Protein AF-A0A8C0JAX2-F1 (afdb_monomer_lite)

Structure (mmCIF, N/CA/C/O backbone):
data_AF-A0A8C0JAX2-F1
#
_entry.id   AF-A0A8C0JAX2-F1
#
loop_
_atom_site.group_PDB
_atom_site.id
_atom_site.type_symbol
_atom_site.label_atom_id
_atom_site.label_alt_id
_atom_site.label_comp_id
_atom_site.label_asym_id
_atom_site.label_entity_id
_atom_site.label_seq_id
_atom_site.pdbx_PDB_ins_code
_atom_site.Cartn_x
_atom_site.Cartn_y
_atom_site.Cartn_z
_atom_site.occupancy
_atom_site.B_iso_or_equiv
_atom_site.auth_seq_id
_atom_site.auth_comp_id
_atom_site.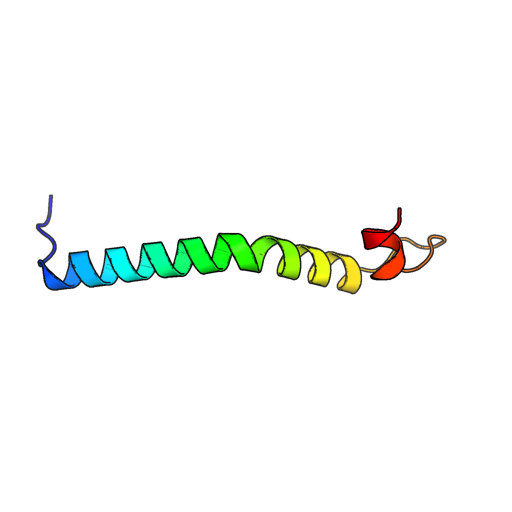auth_asym_id
_atom_site.auth_atom_id
_atom_site.pdbx_PDB_model_num
ATOM 1 N N . MET A 1 1 ? -21.385 -18.792 24.444 1.00 53.59 1 MET A N 1
ATOM 2 C CA . MET A 1 1 ? -20.381 -17.874 23.858 1.00 53.59 1 MET A CA 1
ATOM 3 C C . MET A 1 1 ? -19.509 -17.311 24.972 1.00 53.59 1 MET A C 1
ATOM 5 O O . MET A 1 1 ? -20.068 -16.678 25.866 1.00 53.59 1 MET A O 1
ATOM 9 N N . PRO A 1 2 ? -18.187 -17.541 24.968 1.00 66.38 2 PRO A N 1
ATOM 10 C CA . PRO A 1 2 ? -17.293 -16.891 25.923 1.00 66.38 2 PRO A CA 1
ATOM 11 C C . PRO A 1 2 ? -17.419 -15.363 25.801 1.00 66.38 2 PRO A C 1
ATOM 13 O O . PRO A 1 2 ? -17.355 -14.802 24.706 1.00 66.38 2 PRO A O 1
ATOM 16 N N . LYS A 1 3 ? -17.672 -14.679 26.924 1.00 79.44 3 LYS A N 1
ATOM 17 C CA . LYS A 1 3 ? -17.798 -13.217 26.963 1.00 79.44 3 LYS A CA 1
ATOM 18 C C . LYS A 1 3 ? -16.397 -12.605 26.927 1.00 79.44 3 LYS A C 1
ATOM 20 O O . LYS A 1 3 ? -15.707 -12.587 27.938 1.00 79.44 3 LYS A O 1
ATOM 25 N N . LEU A 1 4 ? -15.990 -12.087 25.767 1.00 82.19 4 LEU A N 1
ATOM 26 C CA . LEU A 1 4 ? -14.805 -11.229 25.653 1.00 82.19 4 LEU A CA 1
ATOM 27 C C . LEU A 1 4 ? -14.920 -10.039 26.618 1.00 82.19 4 LEU A C 1
ATOM 29 O O . LEU A 1 4 ? -15.974 -9.391 26.670 1.00 82.19 4 LEU A O 1
ATOM 33 N N . SER A 1 5 ? -13.834 -9.735 27.337 1.00 88.94 5 SER A N 1
ATOM 34 C CA . SER A 1 5 ? -1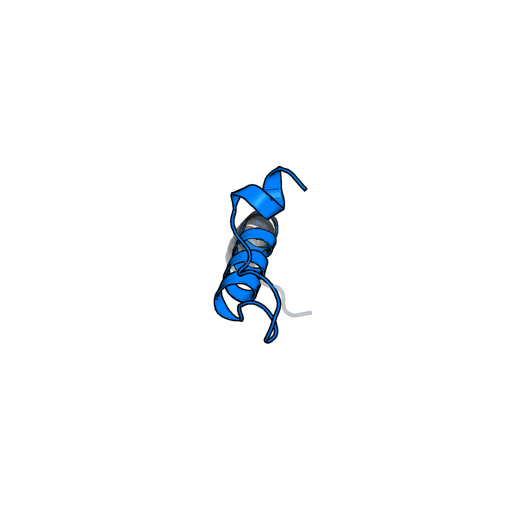3.749 -8.533 28.173 1.00 88.94 5 SER A CA 1
ATOM 35 C C . SER A 1 5 ? -13.928 -7.274 27.315 1.00 88.94 5 SER A C 1
ATOM 37 O O . SER A 1 5 ? -13.667 -7.282 26.108 1.00 88.94 5 SER A O 1
ATOM 39 N N . LYS A 1 6 ? -14.397 -6.175 27.921 1.00 90.00 6 LYS A N 1
ATOM 40 C CA . LYS A 1 6 ? -14.607 -4.905 27.200 1.00 90.00 6 LYS A CA 1
ATOM 41 C C . LYS A 1 6 ? -13.323 -4.431 26.509 1.00 90.00 6 LYS A C 1
ATOM 43 O O . LYS A 1 6 ? -13.362 -4.037 25.348 1.00 90.00 6 LYS A O 1
ATOM 48 N N . GLU A 1 7 ? -12.196 -4.562 27.199 1.00 92.25 7 GLU A N 1
ATOM 49 C CA . GLU A 1 7 ? -10.870 -4.217 26.689 1.00 92.25 7 GLU A CA 1
ATOM 50 C C . GLU A 1 7 ? -10.477 -5.071 25.476 1.00 92.25 7 GLU A C 1
ATOM 52 O O . GLU A 1 7 ? -10.054 -4.538 24.449 1.00 92.25 7 GLU A O 1
ATOM 57 N N . ALA A 1 8 ? -10.689 -6.389 25.544 1.00 93.44 8 ALA A N 1
ATOM 58 C CA . ALA A 1 8 ? -10.382 -7.281 24.432 1.00 93.44 8 ALA A CA 1
ATOM 59 C C . ALA A 1 8 ? -11.232 -6.955 23.192 1.00 93.44 8 ALA A C 1
ATOM 61 O O . ALA A 1 8 ? -10.710 -6.935 22.079 1.00 93.44 8 ALA A O 1
ATOM 62 N N . LYS A 1 9 ? -12.518 -6.616 23.371 1.00 92.62 9 LYS A N 1
ATOM 63 C CA . LYS A 1 9 ? -13.383 -6.170 22.263 1.00 92.62 9 LYS A CA 1
ATOM 64 C C . LYS A 1 9 ? -12.890 -4.870 21.628 1.00 92.62 9 LYS A C 1
ATOM 66 O O . LYS A 1 9 ? -12.890 -4.762 20.405 1.00 92.62 9 LYS A O 1
ATOM 71 N N . GLN A 1 10 ? -12.466 -3.903 22.438 1.00 95.56 10 GLN A N 1
ATOM 72 C CA . GLN A 1 10 ? -11.980 -2.614 21.946 1.00 95.56 10 GLN A CA 1
ATOM 73 C C . GLN A 1 10 ? -10.685 -2.769 21.138 1.00 95.56 10 GLN A C 1
ATOM 75 O O . GLN A 1 10 ? -10.586 -2.234 20.033 1.00 95.56 10 GLN A O 1
ATOM 80 N N . ARG A 1 11 ? -9.728 -3.562 21.637 1.00 95.88 11 ARG A N 1
ATOM 81 C CA . ARG A 1 11 ? -8.492 -3.881 20.902 1.00 95.88 11 ARG A CA 1
ATOM 82 C C . ARG A 1 11 ? -8.788 -4.580 19.580 1.00 95.88 11 ARG A C 1
ATOM 84 O O . ARG A 1 11 ? -8.219 -4.213 18.558 1.00 95.88 11 ARG A O 1
ATOM 91 N N . LEU A 1 12 ? -9.721 -5.531 19.583 1.00 96.19 12 LEU A N 1
ATOM 92 C CA . LEU A 1 12 ? -10.130 -6.245 18.375 1.00 96.19 12 LEU A CA 1
ATOM 93 C C . LEU A 1 12 ? -10.745 -5.294 17.337 1.00 96.19 12 LEU A C 1
ATOM 95 O O . L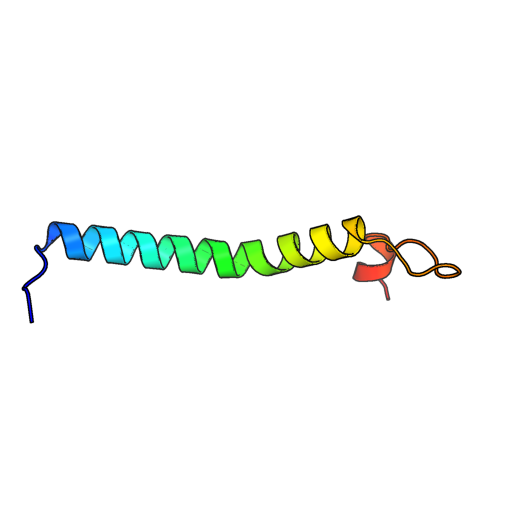EU A 1 12 ? -10.400 -5.348 16.162 1.00 96.19 12 LEU A O 1
ATOM 99 N N . GLN A 1 13 ? -11.616 -4.379 17.770 1.00 95.56 13 GLN A N 1
ATOM 100 C CA . GLN A 1 13 ? -12.193 -3.359 16.892 1.00 95.56 13 GLN A CA 1
ATOM 101 C C . GLN A 1 13 ? -11.125 -2.433 16.303 1.00 95.56 13 GLN A C 1
ATOM 103 O O . GLN A 1 13 ? -11.199 -2.094 15.122 1.00 95.56 13 GLN A O 1
ATOM 108 N N . GLN A 1 14 ? -10.132 -2.030 17.096 1.00 97.00 14 GLN A N 1
ATOM 109 C CA . GLN A 1 14 ? -9.018 -1.220 16.606 1.00 97.00 14 GLN A CA 1
ATOM 110 C C . GLN A 1 14 ? -8.175 -1.988 15.583 1.00 97.00 14 GLN A C 1
ATOM 112 O O . GLN A 1 14 ? -7.838 -1.433 14.538 1.00 97.00 14 GLN A O 1
ATOM 117 N N . LEU A 1 15 ? -7.916 -3.273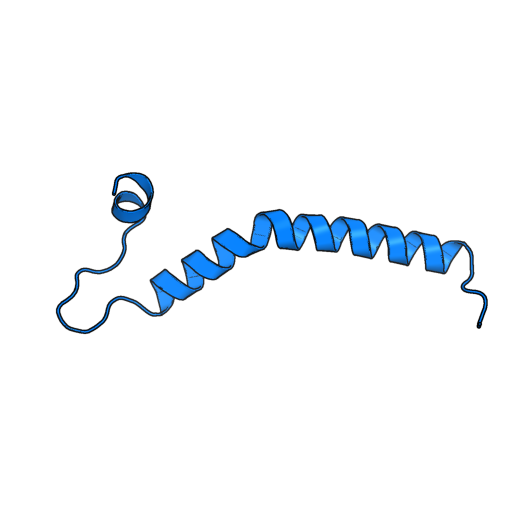 15.839 1.00 97.44 15 LEU A N 1
ATOM 118 C CA . LEU A 1 15 ? -7.211 -4.156 14.915 1.00 97.44 15 LEU A CA 1
ATOM 119 C C . LEU A 1 15 ? -7.965 -4.291 13.586 1.00 97.44 15 LEU A C 1
ATOM 121 O O . LEU A 1 15 ? -7.363 -4.153 12.527 1.00 97.44 15 LEU A O 1
ATOM 125 N N . PHE A 1 16 ? -9.287 -4.486 13.628 1.00 96.81 16 PHE A N 1
ATOM 126 C CA . PHE A 1 16 ? -10.108 -4.564 12.419 1.00 96.81 16 PHE A CA 1
ATOM 127 C C . PHE A 1 16 ? -10.113 -3.257 11.629 1.00 96.81 16 PHE A C 1
ATOM 129 O O . PHE A 1 16 ? -9.956 -3.294 10.413 1.00 96.81 16 PHE A O 1
ATOM 136 N N . LYS A 1 17 ? -10.237 -2.102 12.294 1.00 96.12 17 LYS A N 1
ATOM 137 C CA . LYS A 1 17 ? -10.166 -0.794 11.621 1.00 96.12 17 LYS A CA 1
ATOM 138 C C . LYS A 1 17 ? -8.799 -0.567 10.972 1.00 96.12 17 LYS A C 1
ATOM 140 O O . LYS A 1 17 ? -8.733 -0.144 9.820 1.00 96.12 17 LYS A O 1
ATOM 145 N N . GLY A 1 18 ? -7.719 -0.890 11.687 1.00 97.75 18 GLY A N 1
ATOM 146 C CA . GLY A 1 18 ? -6.355 -0.802 11.164 1.00 97.75 18 GLY A CA 1
ATOM 147 C C . GLY A 1 18 ? -6.122 -1.750 9.987 1.00 97.75 18 GLY A C 1
ATOM 148 O O . GLY A 1 18 ? -5.602 -1.336 8.956 1.00 97.75 18 GLY A O 1
ATOM 149 N N . GLY A 1 19 ? -6.584 -2.996 10.098 1.00 97.25 19 GLY A N 1
ATOM 150 C CA . GLY A 1 19 ? -6.502 -3.990 9.030 1.00 97.25 19 GLY A CA 1
ATOM 151 C C . GLY A 1 19 ? -7.299 -3.588 7.789 1.00 97.25 19 GLY A C 1
ATOM 152 O O . GLY A 1 19 ? -6.784 -3.670 6.680 1.00 97.25 19 GLY A O 1
ATOM 153 N N . GLN A 1 20 ? -8.522 -3.077 7.958 1.00 97.00 20 GLN A N 1
ATOM 154 C CA . GLN A 1 20 ? -9.327 -2.562 6.846 1.00 97.00 20 GLN A CA 1
ATOM 155 C C . GLN A 1 20 ? -8.628 -1.406 6.124 1.00 97.00 20 GLN A C 1
ATOM 157 O O . GLN A 1 20 ? -8.613 -1.377 4.894 1.00 97.00 20 GLN A O 1
ATOM 162 N N . PHE A 1 21 ? -8.021 -0.479 6.870 1.00 96.94 21 PHE A N 1
ATOM 163 C CA . PHE A 1 21 ? -7.232 0.606 6.291 1.00 96.94 21 PHE A CA 1
ATOM 164 C C . PHE A 1 21 ? -6.019 0.073 5.512 1.00 96.94 21 PHE A C 1
ATOM 166 O O . PHE A 1 21 ? -5.812 0.461 4.361 1.00 96.94 21 PHE A O 1
ATOM 173 N N . ALA A 1 22 ? -5.267 -0.855 6.107 1.00 97.69 22 ALA A N 1
ATOM 174 C CA . ALA A 1 22 ? -4.086 -1.452 5.491 1.00 97.69 22 ALA A CA 1
ATOM 175 C C . ALA A 1 22 ? -4.424 -2.215 4.205 1.00 97.69 22 ALA A C 1
ATOM 177 O O . ALA A 1 22 ? -3.722 -2.066 3.214 1.00 97.69 22 ALA A O 1
ATOM 178 N N . ILE A 1 23 ? -5.515 -2.983 4.178 1.00 97.38 23 ILE A N 1
ATOM 179 C CA . ILE A 1 23 ? -5.945 -3.696 2.968 1.00 97.38 23 ILE A CA 1
ATOM 180 C C . ILE A 1 23 ? -6.412 -2.701 1.903 1.00 97.38 23 ILE A C 1
ATOM 182 O O . ILE A 1 23 ? -5.976 -2.790 0.758 1.00 97.38 23 ILE A O 1
ATOM 186 N N . ARG A 1 24 ? -7.254 -1.722 2.267 1.00 96.62 24 ARG A N 1
ATOM 187 C CA . ARG A 1 24 ? -7.820 -0.756 1.311 1.00 96.62 24 ARG A CA 1
ATOM 188 C C . ARG A 1 24 ? -6.746 0.036 0.566 1.00 96.62 24 ARG A C 1
ATOM 190 O O . ARG A 1 24 ? -6.902 0.270 -0.628 1.00 96.62 24 ARG A O 1
ATOM 197 N N . TRP A 1 25 ? -5.683 0.439 1.255 1.00 96.31 25 TRP A N 1
ATOM 198 C CA . TRP A 1 25 ? -4.611 1.243 0.661 1.00 96.31 25 TRP A CA 1
ATOM 199 C C . TRP A 1 25 ? -3.376 0.436 0.266 1.00 96.31 25 TRP A C 1
ATOM 201 O O . TRP A 1 25 ? -2.632 0.863 -0.608 1.00 96.31 25 TRP A O 1
ATOM 211 N N . GLY A 1 26 ? -3.156 -0.726 0.878 1.00 97.12 26 GLY A N 1
ATOM 212 C CA . GLY A 1 26 ? -1.990 -1.572 0.635 1.00 97.12 26 GLY A CA 1
ATOM 213 C C . GLY A 1 26 ? -2.182 -2.602 -0.474 1.00 97.12 26 GLY A C 1
ATOM 214 O O . GLY A 1 26 ? -1.195 -3.020 -1.070 1.00 97.12 26 GLY A O 1
ATOM 215 N N . PHE A 1 27 ? -3.420 -2.986 -0.804 1.00 96.69 27 PHE A N 1
ATOM 216 C CA . PHE A 1 27 ? -3.665 -4.032 -1.801 1.00 96.69 27 PHE A CA 1
ATOM 217 C C . PHE A 1 27 ? -3.101 -3.675 -3.184 1.00 96.69 27 PHE A C 1
ATOM 219 O O . PHE A 1 27 ? -2.301 -4.430 -3.733 1.00 96.69 27 PHE 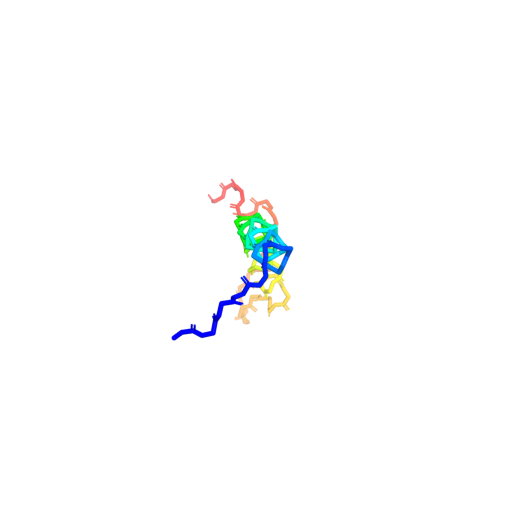A O 1
ATOM 226 N N . ILE A 1 28 ? -3.466 -2.507 -3.727 1.00 94.62 28 ILE A N 1
ATOM 227 C CA . ILE A 1 28 ? -3.036 -2.087 -5.070 1.00 94.62 28 ILE A CA 1
ATOM 228 C C . ILE A 1 28 ? -1.507 -1.921 -5.151 1.00 94.62 28 ILE A C 1
ATOM 230 O O . ILE A 1 28 ? -0.912 -2.528 -6.042 1.00 94.62 28 ILE A O 1
ATOM 234 N N . PRO A 1 29 ? -0.831 -1.197 -4.233 1.00 95.19 29 PRO A N 1
ATOM 235 C CA . PRO A 1 29 ? 0.629 -1.090 -4.258 1.00 95.19 29 PRO A CA 1
ATOM 236 C C . PRO A 1 29 ? 1.350 -2.440 -4.212 1.00 95.19 29 PRO A C 1
ATOM 238 O O . PRO A 1 29 ? 2.329 -2.633 -4.933 1.00 95.19 29 PRO A O 1
ATOM 241 N N . VAL A 1 30 ? 0.864 -3.390 -3.404 1.00 96.69 30 VAL A N 1
ATOM 242 C CA . VAL A 1 30 ? 1.470 -4.726 -3.301 1.00 96.69 30 VAL A CA 1
ATOM 243 C C . VAL A 1 30 ? 1.307 -5.506 -4.604 1.00 96.69 30 VAL A C 1
ATOM 245 O O . VAL A 1 30 ? 2.276 -6.091 -5.086 1.00 96.69 30 VAL A O 1
ATOM 248 N N . VAL A 1 31 ? 0.114 -5.494 -5.203 1.00 94.50 31 VAL A N 1
ATOM 249 C CA . VAL A 1 31 ? -0.133 -6.168 -6.488 1.00 94.50 31 VAL A CA 1
ATOM 250 C C . VAL A 1 31 ? 0.736 -5.572 -7.594 1.00 94.50 31 VAL A C 1
ATOM 252 O O . VAL A 1 31 ? 1.352 -6.323 -8.349 1.00 94.50 31 VAL A O 1
ATOM 255 N N . LEU A 1 32 ? 0.846 -4.243 -7.655 1.00 92.88 32 LEU A N 1
ATOM 256 C CA . LEU A 1 32 ? 1.713 -3.566 -8.618 1.00 92.88 32 LEU A CA 1
ATOM 257 C C . LEU A 1 32 ? 3.172 -3.980 -8.439 1.00 92.88 32 LEU A C 1
ATOM 259 O O . LEU A 1 32 ? 3.802 -4.405 -9.403 1.00 92.88 32 LEU A O 1
ATOM 263 N N . TYR A 1 33 ? 3.694 -3.928 -7.211 1.00 92.56 33 TYR A N 1
ATOM 264 C CA . TYR A 1 33 ? 5.062 -4.356 -6.919 1.00 92.56 33 TYR A CA 1
ATOM 265 C C . TYR A 1 33 ? 5.331 -5.792 -7.382 1.00 92.56 33 TYR A C 1
ATOM 267 O O . TYR A 1 33 ? 6.362 -6.058 -7.998 1.00 92.56 33 TYR A O 1
ATOM 275 N N . LEU A 1 34 ? 4.401 -6.716 -7.126 1.00 94.25 34 LEU A N 1
ATOM 276 C CA . LEU A 1 34 ? 4.533 -8.103 -7.570 1.00 94.25 34 LEU A CA 1
ATOM 277 C C . LEU A 1 34 ? 4.498 -8.230 -9.099 1.00 94.25 34 LEU A C 1
ATOM 279 O O . LEU A 1 34 ? 5.280 -9.004 -9.647 1.00 94.25 34 LEU A O 1
ATOM 283 N N . GLY A 1 35 ? 3.643 -7.463 -9.779 1.00 91.00 35 GLY A N 1
ATOM 284 C CA . GLY A 1 35 ? 3.588 -7.413 -11.242 1.00 91.00 35 GLY A CA 1
ATOM 285 C C . GLY A 1 35 ? 4.899 -6.921 -11.856 1.00 91.00 35 GLY A C 1
ATOM 286 O O . GLY A 1 35 ? 5.465 -7.595 -12.712 1.00 91.00 35 GLY A O 1
ATOM 287 N N . PHE A 1 36 ? 5.440 -5.808 -11.352 1.00 90.81 36 PHE A N 1
ATOM 288 C CA . PHE A 1 36 ? 6.743 -5.294 -11.787 1.00 90.81 36 PHE A CA 1
ATOM 289 C C . PHE A 1 36 ? 7.884 -6.266 -11.474 1.00 90.81 36 PHE A C 1
ATOM 291 O O . PHE A 1 36 ? 8.752 -6.479 -12.312 1.00 90.81 36 PHE A O 1
ATOM 298 N N . LYS A 1 37 ? 7.873 -6.894 -10.291 1.00 89.69 37 LYS A N 1
ATOM 299 C CA . LYS A 1 37 ? 8.908 -7.855 -9.885 1.00 89.69 37 LYS A CA 1
ATOM 300 C C . LYS A 1 37 ? 8.898 -9.128 -10.730 1.00 89.69 37 LYS A C 1
ATOM 302 O O . LYS A 1 37 ? 9.957 -9.705 -10.956 1.00 89.69 37 LYS A O 1
ATOM 307 N N . ARG A 1 38 ? 7.718 -9.592 -11.154 1.00 90.56 38 ARG A N 1
ATOM 308 C CA . ARG A 1 38 ? 7.594 -10.724 -12.081 1.00 90.56 38 ARG A CA 1
ATOM 309 C C . ARG A 1 38 ? 8.178 -10.382 -13.454 1.00 90.56 38 ARG A C 1
ATOM 311 O O . ARG A 1 38 ? 8.733 -11.269 -14.092 1.00 90.56 38 ARG A O 1
ATOM 318 N N . GLY A 1 39 ? 8.075 -9.120 -13.866 1.00 86.50 39 GLY A N 1
ATOM 319 C CA . GLY A 1 39 ? 8.507 -8.666 -15.181 1.00 86.50 39 GLY A CA 1
ATOM 320 C C . GLY A 1 39 ? 7.553 -9.109 -16.290 1.00 86.50 39 GLY A C 1
ATOM 321 O O . GLY A 1 39 ? 6.505 -9.711 -16.038 1.00 86.50 39 GLY A O 1
ATOM 322 N N . ALA A 1 40 ? 7.909 -8.764 -17.523 1.00 86.31 40 ALA A N 1
ATOM 323 C CA . ALA A 1 40 ? 7.150 -9.135 -18.708 1.00 86.31 40 ALA A CA 1
ATOM 324 C C . ALA A 1 40 ? 7.561 -10.522 -19.225 1.00 86.31 40 ALA A C 1
ATOM 326 O O . ALA A 1 40 ? 8.681 -10.980 -18.993 1.00 86.31 40 ALA A O 1
ATOM 327 N N . ASP A 1 41 ? 6.656 -11.182 -19.947 1.00 87.62 41 ASP A N 1
ATOM 328 C CA . ASP A 1 41 ? 6.989 -12.422 -20.644 1.00 87.62 41 ASP A CA 1
ATOM 329 C C . ASP A 1 41 ? 8.026 -12.155 -21.759 1.00 87.62 41 ASP A C 1
ATOM 331 O O . ASP A 1 41 ? 8.093 -11.041 -22.294 1.00 87.62 41 ASP A O 1
ATOM 335 N N . PRO A 1 42 ? 8.847 -13.150 -22.143 1.00 87.94 42 PRO A N 1
ATOM 336 C CA . PRO A 1 42 ? 9.881 -12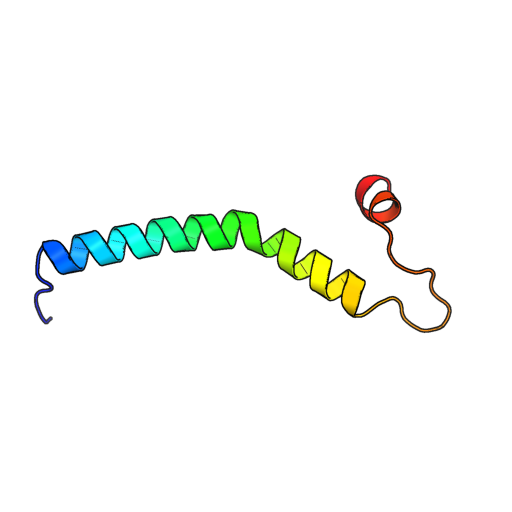.968 -23.158 1.00 87.94 42 PRO A CA 1
ATOM 337 C C . PRO A 1 42 ? 9.322 -12.399 -24.470 1.00 87.94 42 PRO A C 1
ATOM 339 O O . PRO A 1 42 ? 8.420 -12.975 -25.074 1.00 87.94 42 PRO A O 1
ATOM 342 N N . GLY A 1 43 ? 9.881 -11.274 -24.920 1.00 86.62 43 GLY A N 1
ATOM 343 C CA . GLY A 1 43 ? 9.438 -10.564 -26.127 1.00 86.62 43 GLY A CA 1
ATOM 344 C C . GLY A 1 43 ? 8.448 -9.421 -25.878 1.00 86.62 43 GLY A C 1
ATOM 345 O O . GLY A 1 43 ? 8.116 -8.709 -26.823 1.00 86.62 43 GLY A O 1
ATOM 346 N N . MET A 1 44 ? 8.014 -9.203 -24.633 1.00 87.94 44 MET A N 1
ATOM 347 C CA . MET A 1 44 ? 7.199 -8.050 -24.236 1.00 87.94 44 MET A CA 1
ATOM 348 C C . MET A 1 44 ? 8.062 -6.985 -23.534 1.00 87.94 44 MET A C 1
ATOM 350 O O . MET A 1 44 ? 9.007 -7.336 -22.823 1.00 87.94 44 MET A O 1
ATOM 354 N N . PRO A 1 45 ? 7.774 -5.683 -23.723 1.00 83.94 45 PRO A N 1
ATOM 355 C CA . PRO A 1 45 ? 8.493 -4.619 -23.029 1.00 83.94 45 PRO A CA 1
ATOM 356 C C . PRO A 1 45 ? 8.221 -4.673 -21.522 1.00 83.94 45 PRO A C 1
ATOM 358 O O . PRO A 1 45 ? 7.127 -5.042 -21.090 1.00 83.94 45 PRO A O 1
ATOM 361 N N . GLU A 1 46 ? 9.211 -4.283 -20.717 1.00 83.75 46 GLU A N 1
ATOM 362 C CA . GLU A 1 46 ? 9.040 -4.239 -19.267 1.00 83.75 46 GLU A CA 1
ATOM 363 C C . GLU A 1 46 ? 7.927 -3.257 -18.874 1.00 83.75 46 GLU A C 1
ATOM 365 O O . GLU A 1 46 ? 7.842 -2.153 -19.426 1.00 83.75 46 GLU A O 1
ATOM 370 N N . PRO A 1 47 ? 7.071 -3.625 -17.905 1.00 84.25 47 PRO A N 1
ATOM 371 C CA . PRO A 1 47 ? 6.061 -2.712 -17.406 1.00 84.25 47 PRO A CA 1
ATOM 372 C C . PRO A 1 47 ? 6.743 -1.486 -16.791 1.00 84.25 47 PRO A C 1
ATOM 374 O O . PRO A 1 47 ? 7.672 -1.606 -15.991 1.00 84.25 47 PRO A O 1
ATOM 377 N N . THR A 1 48 ? 6.243 -0.292 -17.112 1.00 86.38 48 THR A N 1
ATOM 378 C CA . THR A 1 48 ? 6.697 0.973 -16.511 1.00 86.38 48 THR A CA 1
ATOM 379 C C . THR A 1 48 ? 5.543 1.697 -15.826 1.00 86.38 48 THR A C 1
ATOM 381 O O . THR A 1 48 ? 4.379 1.548 -16.203 1.00 86.38 48 THR A O 1
ATOM 384 N N . ILE A 1 49 ? 5.847 2.534 -14.831 1.00 85.25 49 ILE A N 1
ATOM 385 C CA . ILE A 1 49 ? 4.826 3.350 -14.150 1.00 85.25 49 ILE A CA 1
ATOM 386 C C . ILE A 1 49 ? 4.079 4.240 -15.157 1.00 85.25 49 ILE A C 1
ATOM 388 O O . ILE A 1 49 ? 2.864 4.380 -15.070 1.00 85.25 49 ILE A O 1
ATOM 392 N N . LEU A 1 50 ? 4.789 4.788 -16.147 1.00 85.31 50 LEU A N 1
ATOM 393 C CA . LEU A 1 50 ? 4.198 5.606 -17.207 1.00 85.31 50 LEU A CA 1
ATOM 394 C C . LEU A 1 50 ? 3.196 4.812 -18.053 1.00 85.31 50 LEU A C 1
ATOM 396 O O . LEU A 1 50 ? 2.088 5.296 -18.254 1.00 85.31 50 LEU A O 1
ATOM 400 N N . SER A 1 51 ? 3.535 3.586 -18.469 1.00 83.31 51 SER A N 1
ATOM 401 C CA . SER A 1 51 ? 2.609 2.736 -19.237 1.00 83.31 51 SER A CA 1
ATOM 402 C C . SER A 1 51 ? 1.325 2.391 -18.472 1.00 83.31 51 SER A C 1
ATOM 404 O O . SER A 1 51 ? 0.258 2.323 -19.066 1.00 83.31 51 SER A O 1
ATOM 406 N N . LEU A 1 52 ? 1.392 2.243 -17.144 1.00 84.44 52 LEU A N 1
ATOM 407 C CA . LEU A 1 52 ? 0.205 1.965 -16.326 1.00 84.44 52 LEU A CA 1
ATOM 408 C C . LEU A 1 52 ? -0.708 3.179 -16.133 1.00 84.44 52 LEU A C 1
ATOM 410 O O . LEU A 1 52 ? -1.908 3.011 -15.938 1.00 84.44 52 LEU A O 1
ATOM 414 N N . LEU A 1 53 ? -0.141 4.386 -16.118 1.00 85.25 53 LEU A N 1
ATOM 415 C CA . LEU A 1 53 ? -0.893 5.620 -15.878 1.00 85.25 53 LEU A CA 1
ATOM 416 C C . LEU A 1 53 ? -1.454 6.229 -17.165 1.00 85.25 53 LEU A C 1
ATOM 418 O O . LEU A 1 53 ? -2.450 6.946 -17.096 1.00 85.25 53 LEU A O 1
ATOM 422 N N . TRP A 1 54 ? -0.815 5.959 -18.306 1.00 79.19 54 TRP A N 1
ATOM 423 C CA . TRP A 1 54 ? -1.123 6.618 -19.574 1.00 79.19 54 TRP A CA 1
ATOM 424 C C . TRP A 1 54 ? -1.653 5.708 -20.682 1.00 79.19 54 TRP A C 1
ATOM 426 O O . TRP A 1 54 ? -2.130 6.278 -21.653 1.00 79.19 54 TRP A O 1
ATOM 436 N N . GLY A 1 55 ? -1.639 4.375 -20.511 1.00 62.06 55 GLY A N 1
ATOM 437 C CA . GLY A 1 55 ? -2.355 3.407 -21.361 1.00 62.06 55 GLY A CA 1
ATOM 438 C C . GLY A 1 55 ? -2.047 3.484 -22.849 1.00 62.06 55 GLY A C 1
ATOM 439 O O . GLY A 1 55 ? -2.752 4.240 -23.547 1.00 62.06 55 GLY A O 1
#

Organism: Chelonoidis abingdonii (NCBI:txid106734)

Radius of gyration: 19.66 Å; chains: 1; bounding box: 30×24×54 Å

Sequence (55 aa):
MPKLSKEAKQRLQQLFKGGQFAIRWGFIPVVLYLGFKRGADPGMPEPTILSLLWG

Secondary structure (DSSP, 8-state):
-----HHHHHHHHHHHHHHHHHHHHHHHHHHHHHHHHH-PPTTSPPP-HHHHHH-

InterPro domains:
  IPR012621 Mitochondrial import receptor subunit TOM7 [PF08038] (9-53)

pLDDT: mean 89.62, std 8.8, range [53.59, 97.75]

Foldseek 3Di:
DPDDDPVRVVVVVVVVVVVVVCCVPVVVVVVVVVQQVVFDDPPDDTDDPCNVVPD